Protein AF-A0A8J3A5H3-F1 (afdb_monomer)

Secondary structure (DSSP, 8-state):
-------------------------TT--------GGGGGSHHHHHHHHHHHHHHHHHHHHHTT--GGGHHHHHHHHHHHHHHHHHHHT-HHHHHHHHHHHHHHHHTT-

Structure (mmCIF, N/CA/C/O backbone):
data_AF-A0A8J3A5H3-F1
#
_entry.id   AF-A0A8J3A5H3-F1
#
loop_
_atom_site.group_PDB
_atom_site.id
_atom_site.type_symbol
_atom_site.label_atom_id
_atom_site.label_alt_id
_atom_site.label_comp_id
_atom_site.label_asym_id
_atom_site.label_entity_id
_atom_site.label_seq_id
_atom_site.pdbx_PDB_ins_code
_atom_site.Cartn_x
_atom_site.Cartn_y
_atom_site.Cartn_z
_atom_site.occupancy
_atom_site.B_iso_or_equiv
_atom_site.auth_seq_id
_atom_site.auth_comp_id
_atom_site.auth_asym_id
_atom_site.auth_atom_id
_atom_site.pdbx_PDB_model_num
ATOM 1 N N . MET A 1 1 ? 21.221 -56.205 -37.276 1.00 43.66 1 MET A N 1
ATOM 2 C CA . MET A 1 1 ? 22.581 -55.643 -37.105 1.00 43.66 1 MET A CA 1
ATOM 3 C C . MET A 1 1 ? 22.936 -54.751 -38.293 1.00 43.66 1 MET A C 1
ATOM 5 O O . MET A 1 1 ? 23.150 -55.287 -39.369 1.00 43.66 1 MET A O 1
ATOM 9 N N . LYS A 1 2 ? 22.997 -53.425 -38.101 1.00 37.53 2 LYS A N 1
ATOM 10 C CA . LYS A 1 2 ? 24.049 -52.502 -38.588 1.00 37.53 2 LYS A CA 1
ATOM 11 C C . LYS A 1 2 ? 23.656 -51.067 -38.211 1.00 37.53 2 LYS A C 1
ATOM 13 O O . LYS A 1 2 ? 22.552 -50.626 -38.500 1.00 37.53 2 LYS A O 1
ATOM 18 N N . LYS A 1 3 ? 24.562 -50.412 -37.484 1.00 47.88 3 LYS A N 1
ATOM 19 C CA . LYS A 1 3 ? 24.518 -49.018 -37.029 1.00 47.88 3 LYS A CA 1
ATOM 20 C C . LYS A 1 3 ? 24.847 -48.093 -38.205 1.00 47.88 3 LYS A C 1
ATOM 22 O O . LYS A 1 3 ? 25.778 -48.423 -38.931 1.00 47.88 3 LYS A O 1
ATOM 27 N N . SER A 1 4 ? 24.196 -46.934 -38.287 1.00 52.56 4 SER A N 1
ATOM 28 C CA . SER A 1 4 ? 24.788 -45.720 -38.865 1.00 52.56 4 SER A CA 1
ATOM 29 C C . SER A 1 4 ? 24.212 -44.487 -38.177 1.00 52.56 4 SER A C 1
ATOM 31 O O . SER A 1 4 ? 23.018 -44.216 -38.250 1.00 52.56 4 SER A O 1
ATOM 33 N N . ASN A 1 5 ? 25.099 -43.782 -37.479 1.00 53.44 5 ASN A N 1
ATOM 34 C CA . ASN A 1 5 ? 24.893 -42.463 -36.899 1.00 53.44 5 ASN A CA 1
ATOM 35 C C . ASN A 1 5 ? 24.713 -41.427 -38.012 1.00 53.44 5 ASN A C 1
ATOM 37 O O . ASN A 1 5 ? 25.474 -41.457 -38.977 1.00 53.44 5 ASN A O 1
ATOM 41 N N . LEU A 1 6 ? 23.816 -40.463 -37.823 1.00 49.56 6 LEU A N 1
ATOM 42 C CA . LEU A 1 6 ? 23.910 -39.165 -38.487 1.00 49.56 6 LEU A CA 1
ATOM 43 C C . LEU A 1 6 ? 23.372 -38.090 -37.544 1.00 49.56 6 LEU A C 1
ATOM 45 O O . LEU A 1 6 ? 22.173 -37.893 -37.381 1.00 49.56 6 LEU A O 1
ATOM 49 N N . VAL A 1 7 ? 24.325 -37.440 -36.883 1.00 48.75 7 VAL A N 1
ATOM 50 C CA . VAL A 1 7 ? 24.179 -36.114 -36.292 1.00 48.75 7 VAL A CA 1
ATOM 51 C C . VAL A 1 7 ? 24.219 -35.113 -37.448 1.00 48.75 7 VAL A C 1
ATOM 53 O O . VAL A 1 7 ? 25.162 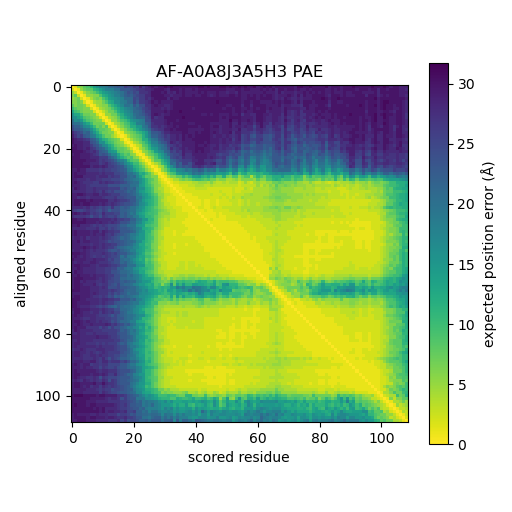-35.136 -38.234 1.00 48.75 7 VAL A O 1
ATOM 56 N N . ALA A 1 8 ? 23.225 -34.234 -37.541 1.00 51.97 8 ALA A N 1
ATOM 57 C CA . ALA A 1 8 ? 23.274 -33.013 -38.347 1.00 51.97 8 ALA A CA 1
ATOM 58 C C . ALA A 1 8 ? 22.490 -31.943 -37.570 1.00 51.97 8 ALA A C 1
ATOM 60 O O . ALA A 1 8 ? 21.292 -32.079 -37.356 1.00 51.97 8 ALA A O 1
ATOM 61 N N . ALA A 1 9 ? 23.198 -31.087 -36.836 1.00 43.66 9 ALA A N 1
ATOM 62 C CA . ALA A 1 9 ? 23.685 -29.779 -37.281 1.00 43.66 9 ALA A CA 1
ATOM 63 C C . ALA A 1 9 ? 22.637 -28.687 -37.012 1.00 43.66 9 ALA A C 1
ATOM 65 O O . ALA A 1 9 ? 21.627 -28.551 -37.693 1.00 43.66 9 ALA A O 1
ATOM 66 N N . ILE A 1 10 ? 22.925 -27.939 -35.950 1.00 53.06 10 ILE A N 1
ATOM 67 C CA . ILE A 1 10 ? 22.207 -26.771 -35.457 1.00 53.06 10 ILE A CA 1
ATOM 68 C C . ILE A 1 10 ? 22.267 -25.690 -36.540 1.00 53.06 10 ILE A C 1
ATOM 70 O O . ILE A 1 10 ? 23.346 -25.189 -36.850 1.00 53.06 10 ILE A O 1
ATOM 74 N N . ALA A 1 11 ? 21.117 -25.315 -37.096 1.00 45.03 11 ALA A N 1
ATOM 75 C CA . ALA A 1 11 ? 20.985 -24.090 -37.872 1.00 45.03 11 ALA A CA 1
ATOM 76 C C . ALA A 1 11 ? 20.462 -22.995 -36.938 1.00 45.03 11 ALA A C 1
ATOM 78 O O . ALA A 1 11 ? 19.270 -22.900 -36.654 1.00 45.03 11 ALA A O 1
ATOM 79 N N . ALA A 1 12 ? 21.397 -22.201 -36.420 1.00 48.09 12 ALA A N 1
ATOM 80 C CA . ALA A 1 12 ? 21.109 -20.950 -35.747 1.00 48.09 12 ALA A CA 1
ATOM 81 C C . ALA A 1 12 ? 20.512 -19.959 -36.757 1.00 48.09 12 ALA A C 1
ATOM 83 O O . ALA A 1 12 ? 21.172 -19.580 -37.722 1.00 48.09 12 ALA A O 1
ATOM 84 N N . ALA A 1 13 ? 19.283 -19.516 -36.503 1.00 48.44 13 ALA A N 1
ATOM 85 C CA . ALA A 1 13 ? 18.697 -18.345 -37.138 1.00 48.44 13 ALA A CA 1
ATOM 86 C C . ALA A 1 13 ? 18.200 -17.393 -36.040 1.00 48.44 13 ALA A C 1
ATOM 88 O O . ALA A 1 13 ? 17.090 -17.507 -35.535 1.00 48.44 13 ALA A O 1
ATOM 89 N N . SER A 1 14 ? 19.121 -16.514 -35.638 1.00 43.97 14 SER A N 1
ATOM 90 C CA . SER A 1 14 ? 18.909 -15.100 -35.298 1.00 43.97 14 SER A CA 1
ATOM 91 C C . SER A 1 14 ? 17.617 -14.701 -34.568 1.00 43.97 14 SER A C 1
ATOM 93 O O . SER A 1 14 ? 16.594 -14.399 -35.177 1.00 43.97 14 SER A O 1
ATOM 95 N N . VAL A 1 15 ? 17.765 -14.573 -33.248 1.00 47.59 15 VAL A N 1
ATOM 96 C CA . VAL A 1 15 ? 17.255 -13.488 -32.391 1.00 47.59 15 VAL A CA 1
ATOM 97 C C . VAL A 1 15 ? 16.716 -12.254 -33.133 1.00 47.59 15 VAL A C 1
ATOM 99 O O . VAL A 1 15 ? 17.476 -11.455 -33.677 1.00 47.59 15 VAL A O 1
ATOM 102 N N . LEU A 1 16 ? 15.409 -12.035 -33.003 1.00 41.41 16 LEU A N 1
ATOM 103 C CA . LEU A 1 16 ? 14.829 -10.705 -32.828 1.00 41.41 16 LEU A CA 1
ATOM 104 C C . LEU A 1 16 ? 14.048 -10.721 -31.505 1.00 41.41 16 LEU A C 1
ATOM 106 O O . LEU A 1 16 ? 13.046 -11.431 -31.411 1.00 41.41 16 LEU A O 1
ATOM 110 N N . PRO A 1 17 ? 14.485 -9.978 -30.474 1.00 40.91 17 PRO A N 1
ATOM 111 C CA . PRO A 1 17 ? 13.735 -9.818 -29.241 1.00 40.91 17 PRO A CA 1
ATOM 112 C C . PRO A 1 17 ? 12.692 -8.722 -29.473 1.00 40.91 17 PRO A C 1
ATOM 114 O O . PRO A 1 17 ? 12.909 -7.560 -29.135 1.00 40.91 17 PRO A O 1
ATOM 117 N N . LEU A 1 18 ? 11.573 -9.057 -30.118 1.00 42.12 18 LEU A N 1
ATOM 118 C CA . LEU A 1 18 ? 10.431 -8.148 -30.150 1.00 42.12 18 LEU A CA 1
ATOM 119 C C . LEU A 1 18 ? 9.582 -8.403 -28.909 1.00 42.12 18 LEU A C 1
ATOM 121 O O . LEU A 1 18 ? 8.981 -9.461 -28.764 1.00 42.12 18 LEU A O 1
ATOM 125 N N . ALA A 1 19 ? 9.574 -7.392 -28.045 1.00 43.72 19 ALA A N 1
ATOM 126 C CA . ALA A 1 19 ? 8.958 -7.356 -26.729 1.00 43.72 19 ALA A CA 1
ATOM 127 C C . ALA A 1 19 ? 9.671 -8.241 -25.701 1.00 43.72 19 ALA A C 1
ATOM 129 O O . ALA A 1 19 ? 9.253 -9.346 -25.367 1.00 43.72 19 ALA A O 1
ATOM 130 N N . ALA A 1 20 ? 10.696 -7.648 -25.089 1.00 38.81 20 ALA A N 1
ATOM 131 C CA . ALA A 1 20 ? 10.819 -7.716 -23.643 1.00 38.81 20 ALA A CA 1
ATOM 132 C C . ALA A 1 20 ? 9.467 -7.310 -23.018 1.00 38.81 20 ALA A C 1
ATOM 134 O O . ALA A 1 20 ? 9.253 -6.164 -22.622 1.00 38.81 20 ALA A O 1
ATOM 135 N N . LEU A 1 21 ? 8.535 -8.262 -22.944 1.00 34.25 21 LEU A N 1
ATOM 136 C CA . LEU A 1 21 ? 7.743 -8.425 -21.744 1.00 34.25 21 LEU A CA 1
ATOM 137 C C . LEU A 1 21 ? 8.771 -8.749 -20.668 1.00 34.25 21 LEU A C 1
ATOM 139 O O . LEU A 1 21 ? 9.073 -9.906 -20.397 1.00 34.25 21 LEU A O 1
ATOM 143 N N . SER A 1 22 ? 9.366 -7.704 -20.100 1.00 34.94 22 SER A N 1
A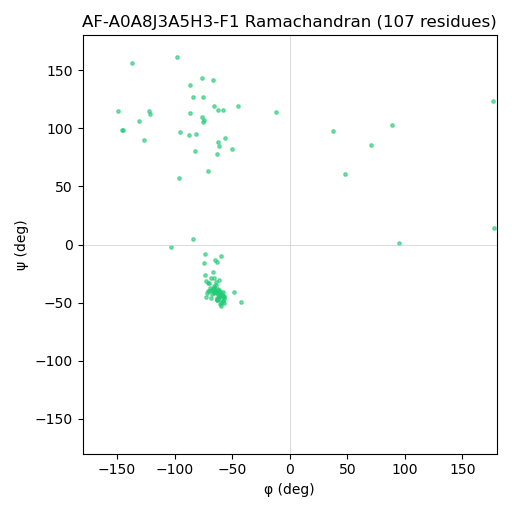TOM 144 C CA . SER A 1 22 ? 9.859 -7.785 -18.740 1.00 34.94 22 SER A CA 1
ATOM 145 C C . SER A 1 22 ? 8.616 -8.007 -17.888 1.00 34.94 22 SER A C 1
ATOM 147 O O . SER A 1 22 ? 8.062 -7.072 -17.321 1.00 34.94 22 SER A O 1
ATOM 149 N N . THR A 1 23 ? 8.123 -9.246 -17.880 1.00 40.00 23 THR A N 1
ATOM 150 C CA . THR A 1 23 ? 7.478 -9.812 -16.714 1.00 40.00 23 THR A CA 1
ATOM 151 C C . THR A 1 23 ? 8.529 -9.670 -15.629 1.00 40.00 23 THR A C 1
ATOM 153 O O . THR A 1 23 ? 9.446 -10.490 -15.537 1.00 40.00 23 THR A O 1
ATOM 156 N N . ALA A 1 24 ? 8.473 -8.550 -14.902 1.00 41.47 24 ALA A N 1
ATOM 157 C CA . ALA A 1 24 ? 9.039 -8.492 -13.572 1.00 41.47 24 ALA A CA 1
ATOM 158 C C . ALA A 1 24 ? 8.570 -9.777 -12.896 1.00 41.47 24 ALA A C 1
ATOM 160 O O . ALA A 1 24 ? 7.389 -10.129 -12.932 1.00 41.47 24 ALA A O 1
ATOM 161 N N . ASN A 1 25 ? 9.553 -10.571 -12.510 1.00 39.25 25 ASN A N 1
ATOM 162 C CA . ASN A 1 25 ? 9.368 -11.925 -12.057 1.00 39.25 25 ASN A CA 1
ATOM 163 C C . ASN A 1 25 ? 8.412 -11.864 -10.857 1.00 39.25 25 ASN A C 1
ATOM 165 O O . ASN A 1 25 ? 8.733 -11.229 -9.857 1.00 39.25 25 ASN A O 1
ATOM 169 N N . ALA A 1 26 ? 7.227 -12.463 -10.983 1.00 42.59 26 ALA A N 1
ATOM 170 C CA . ALA A 1 26 ? 6.220 -12.558 -9.926 1.00 42.59 26 ALA A CA 1
ATOM 171 C C . ALA A 1 26 ? 6.695 -13.530 -8.828 1.00 42.59 26 ALA A C 1
ATOM 173 O O . ALA A 1 26 ? 6.146 -14.616 -8.656 1.00 42.59 26 ALA A O 1
ATOM 174 N N . GLY A 1 27 ? 7.800 -13.182 -8.171 1.00 40.34 27 GLY A N 1
ATOM 175 C CA . GLY A 1 27 ? 8.509 -14.037 -7.223 1.00 40.34 27 GLY A CA 1
ATOM 176 C C . GLY A 1 27 ? 9.786 -13.430 -6.641 1.00 40.34 27 GLY A C 1
ATOM 177 O O . GLY A 1 27 ? 10.584 -14.173 -6.078 1.00 40.34 27 GLY A O 1
ATOM 178 N N . ASP A 1 28 ? 10.015 -12.121 -6.779 1.00 50.53 28 ASP A N 1
ATOM 179 C CA . ASP A 1 28 ? 10.924 -11.444 -5.857 1.00 50.53 28 ASP A CA 1
ATOM 180 C C . ASP A 1 28 ? 10.150 -11.265 -4.545 1.00 50.53 28 ASP A C 1
ATOM 182 O O . ASP A 1 28 ? 9.173 -10.520 -4.498 1.00 50.53 28 ASP A O 1
ATOM 186 N N . ASP A 1 29 ? 10.534 -12.005 -3.502 1.00 55.62 29 ASP A N 1
ATOM 187 C CA . ASP A 1 29 ? 9.936 -11.911 -2.168 1.00 55.62 29 ASP A CA 1
ATOM 188 C C . ASP A 1 29 ? 10.162 -10.492 -1.604 1.00 55.62 29 ASP A C 1
ATOM 190 O O . ASP A 1 29 ? 11.172 -10.196 -0.955 1.00 55.62 29 ASP A O 1
ATOM 194 N N . TYR A 1 30 ? 9.249 -9.564 -1.894 1.00 63.94 30 TYR A N 1
ATOM 195 C CA . TYR A 1 30 ? 9.329 -8.194 -1.405 1.00 63.94 30 TYR A CA 1
ATOM 196 C C . TYR A 1 30 ? 8.966 -8.158 0.080 1.00 6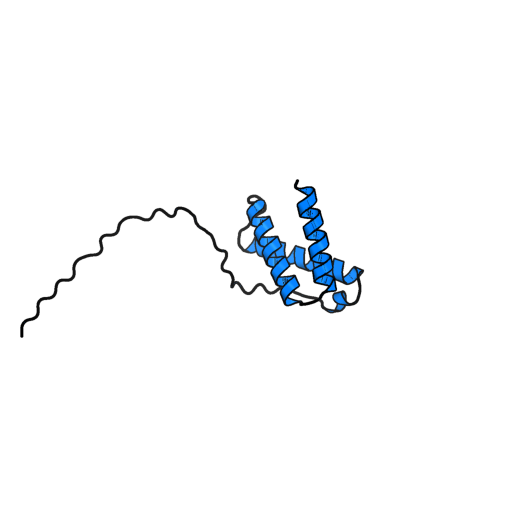3.94 30 TYR A C 1
ATOM 198 O O . TYR A 1 30 ? 7.810 -8.276 0.476 1.00 63.94 30 TYR A O 1
ATOM 206 N N . HIS A 1 31 ? 9.964 -7.962 0.939 1.00 74.31 31 HIS A N 1
ATOM 207 C CA . HIS A 1 31 ? 9.730 -7.839 2.374 1.00 74.31 31 HIS A CA 1
ATOM 208 C C . HIS A 1 31 ? 9.281 -6.422 2.748 1.00 74.31 31 HIS A C 1
ATOM 210 O O . HIS A 1 31 ? 10.109 -5.545 3.006 1.00 74.31 31 HIS A O 1
ATOM 216 N N . MET A 1 32 ? 7.968 -6.209 2.837 1.00 83.38 32 MET A N 1
ATOM 217 C CA . MET A 1 32 ? 7.398 -4.973 3.379 1.00 83.38 32 MET A CA 1
ATOM 218 C C . MET A 1 32 ? 7.256 -5.049 4.900 1.00 83.38 32 MET A C 1
ATOM 220 O O . MET A 1 32 ? 6.839 -6.053 5.481 1.00 83.38 32 MET A O 1
ATOM 224 N N . LYS A 1 33 ? 7.605 -3.958 5.580 1.00 86.25 33 LYS A N 1
ATOM 225 C CA . LYS A 1 33 ? 7.398 -3.808 7.020 1.00 86.25 33 LYS A CA 1
ATOM 226 C C . LYS A 1 33 ? 5.975 -3.334 7.278 1.00 86.25 33 LYS A C 1
ATOM 228 O O . LYS A 1 33 ? 5.563 -2.299 6.760 1.00 86.25 33 LYS A O 1
ATOM 233 N N . VAL A 1 34 ? 5.268 -4.068 8.136 1.00 89.19 34 VAL A N 1
ATOM 234 C CA . VAL A 1 34 ? 3.876 -3.797 8.512 1.00 89.19 34 VAL A CA 1
ATOM 235 C C . VAL A 1 34 ? 3.780 -3.605 10.022 1.00 89.19 34 VAL A C 1
ATOM 237 O O . VAL A 1 34 ? 3.983 -4.553 10.785 1.00 89.19 34 VAL A O 1
ATOM 240 N N . ASP A 1 35 ? 3.415 -2.404 10.473 1.00 90.06 35 ASP A N 1
ATOM 241 C CA . ASP A 1 35 ? 3.021 -2.191 11.869 1.00 90.06 35 ASP A CA 1
ATOM 242 C C . ASP A 1 35 ? 1.521 -2.454 12.043 1.00 90.06 35 ASP A C 1
ATOM 244 O O . ASP A 1 35 ? 0.667 -1.586 11.856 1.00 90.06 35 ASP A O 1
ATOM 248 N N . ARG A 1 36 ? 1.186 -3.684 12.444 1.00 89.81 36 ARG A N 1
ATOM 249 C CA . ARG A 1 36 ? -0.208 -4.104 12.647 1.00 89.81 36 ARG A CA 1
ATOM 250 C C . ARG A 1 36 ? -0.927 -3.329 13.759 1.00 89.81 36 ARG A C 1
ATOM 252 O O . ARG A 1 36 ? -2.154 -3.374 13.806 1.00 89.81 36 ARG A O 1
ATOM 259 N N . LYS A 1 37 ? -0.227 -2.602 14.642 1.00 93.50 37 LYS A N 1
ATOM 260 C CA . LYS A 1 37 ? -0.883 -1.769 15.671 1.00 93.50 37 LYS A CA 1
ATOM 261 C C . LYS A 1 37 ? -1.659 -0.611 15.051 1.00 93.50 37 LYS A C 1
ATOM 263 O O . LYS A 1 37 ? -2.682 -0.201 15.597 1.00 93.50 37 LYS A O 1
ATOM 268 N N . LEU A 1 38 ? -1.220 -0.130 13.890 1.00 91.38 38 LEU A N 1
ATOM 269 C CA . LEU A 1 38 ? -1.869 0.962 13.171 1.00 91.38 38 LEU A CA 1
ATOM 270 C C . LEU A 1 38 ? -3.268 0.582 12.652 1.00 91.38 38 LEU A C 1
ATOM 272 O O . LEU A 1 38 ? -4.140 1.440 12.537 1.00 91.38 38 LEU A O 1
ATOM 276 N N . LEU A 1 39 ? -3.550 -0.712 12.463 1.00 93.69 39 LEU A N 1
ATOM 277 C CA . LEU A 1 39 ? -4.862 -1.208 12.022 1.00 93.69 39 LEU A CA 1
ATOM 278 C C . LEU A 1 39 ? -5.999 -0.953 13.031 1.00 93.69 39 LEU A C 1
ATOM 280 O O . LEU A 1 39 ? -7.176 -1.069 12.685 1.00 93.69 39 LEU A O 1
ATOM 284 N N . GLN A 1 40 ? -5.676 -0.587 14.277 1.00 94.31 40 GLN A N 1
ATOM 285 C CA . GLN A 1 40 ? -6.665 -0.384 15.341 1.00 94.31 40 GLN A CA 1
ATOM 286 C C . GLN A 1 40 ? -7.477 0.913 15.205 1.00 94.31 40 GLN A C 1
ATOM 288 O O . GLN A 1 40 ? -8.528 1.044 15.834 1.00 94.31 40 GLN A O 1
ATOM 293 N N . SER A 1 41 ? -7.038 1.874 14.389 1.00 95.38 41 SER A N 1
ATOM 294 C CA . SER A 1 41 ? -7.713 3.169 14.236 1.00 95.38 41 SER A CA 1
ATOM 295 C C . SER A 1 41 ? -7.792 3.599 12.774 1.00 95.38 41 SER A C 1
ATOM 297 O O . SER A 1 41 ? -6.992 3.170 11.951 1.00 95.38 41 SER A O 1
ATOM 299 N N . SER A 1 42 ? -8.753 4.463 12.434 1.00 91.56 42 SER A N 1
ATOM 300 C CA . SER A 1 42 ? -8.859 5.000 11.067 1.00 91.56 42 SER A CA 1
ATOM 301 C C . SER A 1 42 ? -7.613 5.798 10.669 1.00 91.56 42 SER A C 1
ATOM 303 O O . SER A 1 42 ? -7.137 5.659 9.550 1.00 91.56 42 SER A O 1
ATOM 305 N N . THR A 1 43 ? -7.068 6.596 11.595 1.00 95.19 43 THR A N 1
ATOM 306 C CA . THR A 1 43 ? -5.836 7.365 11.371 1.00 95.19 43 THR A CA 1
ATOM 307 C C . THR A 1 43 ? -4.650 6.441 11.124 1.00 95.19 43 THR A C 1
ATOM 309 O O . THR A 1 43 ? -3.931 6.630 10.151 1.00 95.19 43 THR A O 1
ATOM 312 N N . GLY A 1 44 ? -4.497 5.399 11.944 1.00 95.31 44 GLY A N 1
ATOM 313 C CA . GLY A 1 44 ? -3.428 4.423 11.758 1.00 95.31 44 GLY A CA 1
ATOM 314 C C . GLY A 1 44 ? -3.563 3.642 10.446 1.00 95.31 44 GLY A C 1
ATOM 315 O O . GLY A 1 44 ? -2.561 3.383 9.798 1.00 95.31 44 GLY A O 1
ATOM 316 N N . ILE A 1 45 ? -4.778 3.336 9.979 1.00 95.00 45 ILE A N 1
ATOM 317 C CA . ILE A 1 45 ? -4.975 2.711 8.657 1.00 95.00 45 ILE A CA 1
ATOM 318 C C . ILE A 1 45 ? -4.435 3.604 7.532 1.00 95.00 45 ILE A C 1
ATOM 320 O O . ILE A 1 45 ? -3.740 3.105 6.651 1.00 95.00 45 ILE A O 1
ATOM 324 N N . ALA A 1 46 ? -4.713 4.910 7.576 1.00 95.06 46 ALA A N 1
ATOM 325 C CA . ALA A 1 46 ? -4.192 5.853 6.588 1.00 95.06 46 ALA A CA 1
ATOM 326 C C . ALA A 1 46 ? -2.662 6.006 6.681 1.00 95.06 46 ALA A C 1
ATOM 328 O O . ALA A 1 46 ? -1.985 6.110 5.662 1.00 95.06 46 ALA A O 1
ATOM 329 N N . GLU A 1 47 ? -2.102 6.003 7.895 1.00 96.00 47 GLU A N 1
ATOM 330 C CA . GLU A 1 47 ? -0.647 6.014 8.109 1.00 96.00 47 GLU A CA 1
ATOM 331 C C . GLU A 1 47 ? 0.012 4.748 7.557 1.00 96.00 47 GLU A C 1
ATOM 333 O O . GLU A 1 47 ? 0.970 4.842 6.794 1.00 96.00 47 GLU A O 1
ATOM 338 N N . LEU A 1 48 ? -0.550 3.575 7.856 1.00 95.69 48 LEU A N 1
ATOM 339 C CA . LEU A 1 48 ? -0.056 2.303 7.344 1.00 95.69 48 LEU A CA 1
ATOM 340 C C . LE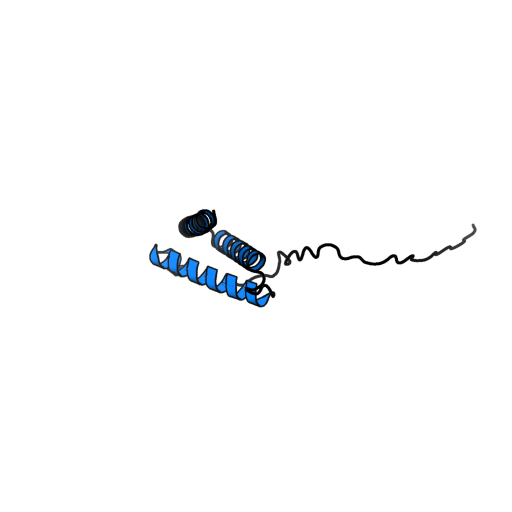U A 1 48 ? -0.128 2.251 5.816 1.00 95.69 48 LEU A C 1
ATOM 342 O O . LEU A 1 48 ? 0.835 1.833 5.186 1.00 95.69 48 LEU A O 1
ATOM 346 N N . HIS A 1 49 ? -1.232 2.695 5.210 1.00 95.75 49 HIS A N 1
ATOM 347 C CA . HIS A 1 49 ? -1.358 2.751 3.750 1.00 95.75 49 HIS A CA 1
ATOM 348 C C . HIS A 1 49 ? -0.276 3.638 3.116 1.00 95.75 49 HIS A C 1
ATOM 350 O O . HIS A 1 49 ? 0.375 3.211 2.166 1.00 95.75 49 HIS A O 1
ATOM 356 N N . ARG A 1 50 ? 0.012 4.815 3.692 1.00 95.56 50 ARG A N 1
ATOM 357 C CA . ARG A 1 50 ? 1.109 5.688 3.229 1.00 95.56 50 ARG A CA 1
ATOM 358 C C . ARG A 1 50 ? 2.487 5.049 3.387 1.00 95.56 50 ARG A C 1
ATOM 360 O O . ARG A 1 50 ? 3.332 5.203 2.506 1.00 95.56 50 ARG A O 1
ATOM 367 N N . ASP A 1 51 ? 2.724 4.346 4.491 1.00 95.56 51 ASP A N 1
ATOM 368 C CA . ASP A 1 51 ? 3.984 3.636 4.721 1.00 95.56 51 ASP A CA 1
ATOM 369 C C . ASP A 1 51 ? 4.173 2.480 3.728 1.00 95.56 51 ASP A C 1
ATOM 371 O O . ASP A 1 51 ? 5.296 2.228 3.281 1.00 95.56 51 ASP A O 1
ATOM 375 N N . LEU A 1 52 ? 3.089 1.796 3.349 1.00 94.75 52 LEU A N 1
ATOM 376 C CA . LEU A 1 52 ? 3.102 0.783 2.294 1.00 94.75 52 LEU A CA 1
ATOM 377 C C . LEU A 1 52 ? 3.347 1.414 0.916 1.00 94.75 52 LEU A C 1
ATOM 379 O O . LEU A 1 52 ? 4.226 0.944 0.201 1.00 94.75 52 LEU A O 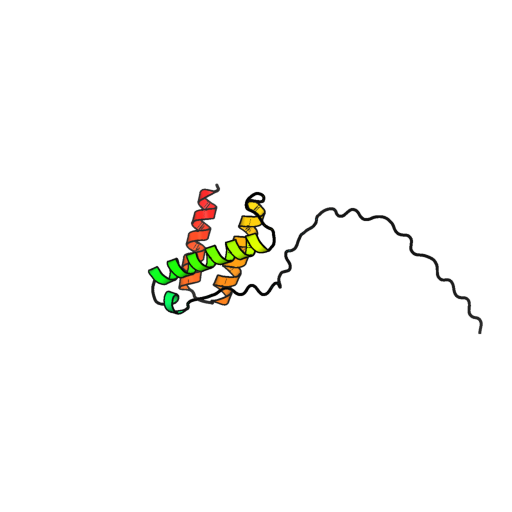1
ATOM 383 N N . ASP A 1 53 ? 2.668 2.512 0.566 1.00 94.50 53 ASP A N 1
ATOM 384 C CA . ASP A 1 53 ? 2.877 3.228 -0.706 1.00 94.50 53 ASP A CA 1
ATOM 385 C C . ASP A 1 53 ? 4.332 3.694 -0.871 1.00 94.50 53 ASP A C 1
ATOM 387 O O . ASP A 1 53 ? 4.940 3.552 -1.937 1.00 94.50 53 ASP A O 1
ATOM 391 N N . LYS A 1 54 ? 4.933 4.198 0.213 1.00 94.75 54 LYS A N 1
ATOM 392 C CA . LYS A 1 54 ? 6.342 4.595 0.227 1.00 94.75 54 LYS A CA 1
ATOM 393 C C . LYS A 1 54 ? 7.268 3.405 -0.035 1.00 94.75 54 LYS A C 1
ATOM 395 O O . LYS A 1 54 ? 8.178 3.520 -0.853 1.00 94.75 54 LYS A O 1
ATOM 400 N N . GLN A 1 55 ? 7.037 2.278 0.636 1.00 93.75 55 GLN A N 1
ATOM 401 C CA . GLN A 1 55 ? 7.833 1.064 0.441 1.00 93.75 55 GLN A CA 1
ATOM 402 C C . GLN A 1 55 ? 7.650 0.483 -0.968 1.00 93.75 55 GLN A C 1
ATOM 404 O O . GLN A 1 55 ? 8.635 0.098 -1.590 1.00 93.75 55 GLN A O 1
ATOM 409 N N . ALA A 1 56 ? 6.429 0.496 -1.512 1.00 91.06 56 ALA A N 1
ATOM 410 C CA . ALA A 1 56 ? 6.146 0.071 -2.883 1.00 91.06 56 ALA A CA 1
ATOM 411 C C . ALA A 1 56 ? 6.937 0.905 -3.901 1.00 91.06 56 ALA A C 1
ATOM 413 O O . ALA A 1 56 ? 7.566 0.374 -4.813 1.00 91.06 56 ALA A O 1
ATOM 414 N N . ARG A 1 57 ? 6.999 2.224 -3.693 1.00 91.00 57 ARG A N 1
ATOM 415 C CA . ARG A 1 57 ? 7.861 3.120 -4.471 1.00 91.00 57 ARG A CA 1
ATOM 416 C C . ARG A 1 57 ? 9.342 2.745 -4.365 1.00 91.00 57 ARG A C 1
ATOM 418 O O . ARG A 1 57 ? 10.000 2.676 -5.397 1.00 91.00 57 ARG A O 1
ATOM 425 N N . GLU A 1 58 ? 9.866 2.524 -3.159 1.00 90.56 58 GLU A N 1
ATOM 426 C CA . GLU A 1 58 ? 11.278 2.158 -2.954 1.00 90.56 58 GLU A CA 1
ATOM 427 C C . GLU A 1 58 ? 11.617 0.830 -3.655 1.00 90.56 58 GLU A C 1
ATOM 429 O O . GLU A 1 58 ? 12.656 0.721 -4.309 1.00 90.56 58 GLU A O 1
ATOM 434 N N . ILE A 1 59 ? 10.706 -0.145 -3.598 1.00 88.38 59 ILE A N 1
ATOM 435 C CA . ILE A 1 59 ? 10.806 -1.417 -4.321 1.00 88.38 59 ILE A CA 1
ATOM 436 C C . ILE A 1 59 ? 10.868 -1.170 -5.831 1.00 88.38 59 ILE A C 1
ATOM 438 O O . ILE A 1 59 ? 11.819 -1.609 -6.480 1.00 88.38 59 ILE A O 1
ATOM 442 N N . CYS A 1 60 ? 9.919 -0.416 -6.387 1.00 87.75 60 CYS A N 1
ATOM 443 C CA . CYS A 1 60 ? 9.862 -0.142 -7.823 1.00 87.75 60 CYS A CA 1
ATOM 444 C C . CYS A 1 60 ? 11.090 0.629 -8.328 1.00 87.75 60 CYS A C 1
ATOM 446 O O . CYS A 1 60 ? 11.630 0.306 -9.388 1.00 87.75 60 CYS A O 1
ATOM 448 N N . GLU A 1 61 ? 11.581 1.597 -7.548 1.00 86.94 61 GLU A N 1
ATOM 449 C CA . GLU A 1 61 ? 12.831 2.307 -7.838 1.00 86.94 61 GLU A CA 1
ATOM 450 C C . GLU A 1 61 ? 14.037 1.346 -7.826 1.00 86.94 61 GLU A C 1
ATOM 452 O O . GLU A 1 61 ? 14.917 1.456 -8.684 1.00 86.94 61 GLU A O 1
ATOM 457 N N . SER A 1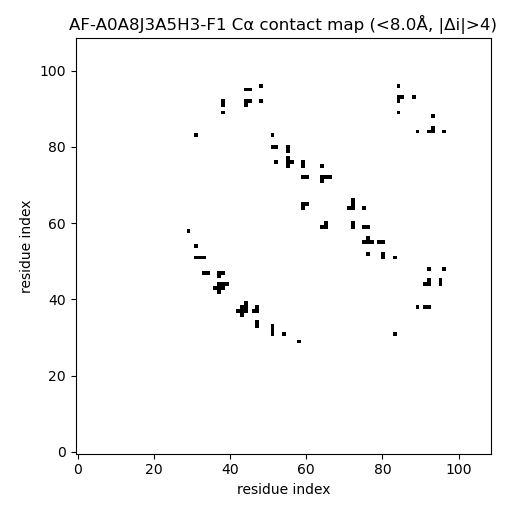 62 ? 14.065 0.370 -6.909 1.00 83.38 62 SER A N 1
ATOM 458 C CA . SER A 1 62 ? 15.171 -0.590 -6.771 1.00 83.38 62 SER A CA 1
ATOM 459 C C . SER A 1 62 ? 15.268 -1.606 -7.917 1.00 83.38 62 SER A 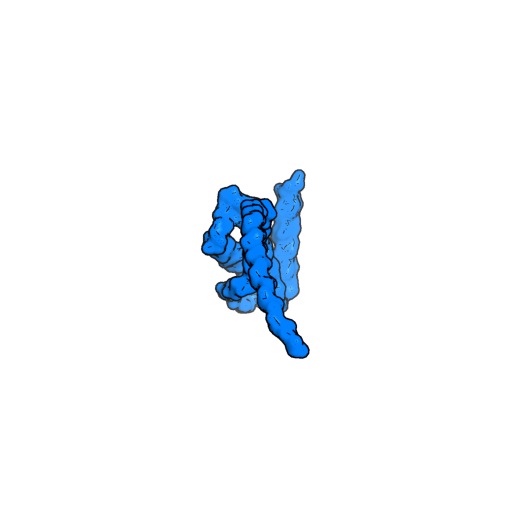C 1
ATOM 461 O O . SER A 1 62 ? 16.375 -1.968 -8.316 1.00 83.38 62 SER A O 1
ATOM 463 N N . VAL A 1 63 ? 14.135 -2.014 -8.499 1.00 78.88 63 VAL A N 1
ATOM 464 C CA . VAL A 1 63 ? 14.085 -2.960 -9.634 1.00 78.88 63 VAL A CA 1
ATOM 465 C C . VAL A 1 63 ? 14.287 -2.280 -10.994 1.00 78.88 63 VAL A C 1
ATOM 467 O O . VAL A 1 63 ? 14.213 -2.920 -12.042 1.00 78.88 63 VAL A O 1
ATOM 470 N N . GLY A 1 64 ? 14.582 -0.977 -10.999 1.00 73.69 64 GLY A N 1
ATOM 471 C CA . GLY A 1 64 ? 14.946 -0.228 -12.200 1.00 73.69 64 GLY A CA 1
ATOM 472 C C . GLY A 1 64 ? 13.788 0.497 -12.883 1.00 73.69 64 GLY A C 1
ATOM 473 O O . GLY A 1 64 ? 14.029 1.192 -13.876 1.00 73.69 64 GLY A O 1
ATOM 474 N N . TYR A 1 65 ? 12.565 0.425 -12.345 1.00 74.50 65 TYR A N 1
ATOM 475 C CA . TYR A 1 65 ? 11.497 1.326 -12.767 1.00 74.50 65 TYR A CA 1
ATOM 476 C C . TYR A 1 65 ? 11.758 2.701 -12.163 1.00 74.50 65 TYR A C 1
ATOM 478 O O . TYR A 1 65 ? 11.577 2.949 -10.976 1.00 74.50 65 TYR A O 1
ATOM 486 N N . ASN A 1 66 ? 12.209 3.625 -12.999 1.00 68.44 66 ASN A N 1
ATOM 487 C CA . ASN A 1 66 ? 12.379 5.014 -12.603 1.00 68.44 66 ASN A CA 1
ATOM 488 C C . ASN A 1 66 ? 11.172 5.845 -13.052 1.00 68.44 66 ASN A C 1
ATOM 490 O O . ASN A 1 66 ? 10.443 5.483 -13.976 1.00 68.44 66 ASN A O 1
ATOM 494 N N . MET A 1 67 ? 10.998 7.020 -12.447 1.00 66.19 67 MET A N 1
ATOM 495 C CA . MET A 1 67 ? 9.901 7.933 -12.790 1.00 66.19 67 MET A CA 1
ATOM 496 C C . MET A 1 67 ? 9.882 8.406 -14.249 1.00 66.19 67 MET A C 1
ATOM 498 O O . MET A 1 67 ? 8.924 9.058 -14.649 1.00 66.19 67 MET A O 1
ATOM 502 N N . ARG A 1 68 ? 10.921 8.142 -15.054 1.00 69.56 68 ARG A N 1
ATOM 503 C CA . ARG A 1 68 ? 10.894 8.493 -16.482 1.00 69.56 68 ARG A CA 1
ATOM 504 C C . ARG A 1 68 ? 9.984 7.544 -17.262 1.00 69.56 68 ARG A C 1
ATOM 506 O O . ARG A 1 68 ? 9.401 7.962 -18.256 1.00 69.56 68 ARG A O 1
ATOM 513 N N . GLU A 1 69 ? 9.800 6.316 -16.780 1.00 77.00 69 GLU A N 1
ATOM 514 C CA . GLU A 1 69 ? 8.822 5.351 -17.289 1.00 77.00 69 GLU A CA 1
ATOM 515 C C . GLU A 1 69 ? 7.528 5.396 -16.456 1.00 77.00 69 GLU A C 1
ATOM 517 O O . GLU A 1 69 ? 7.100 4.390 -15.893 1.00 77.00 69 GLU A O 1
ATOM 522 N N . VAL A 1 70 ? 6.904 6.580 -16.375 1.00 78.62 70 VAL A N 1
ATOM 523 C CA . VAL A 1 70 ? 5.760 6.903 -15.493 1.00 78.62 70 VAL A CA 1
ATOM 524 C C . VAL A 1 70 ? 4.703 5.794 -15.444 1.00 78.62 70 VAL A C 1
ATOM 526 O O . VAL A 1 70 ? 4.330 5.359 -14.360 1.00 78.62 70 VAL A O 1
ATOM 529 N N . SER A 1 71 ? 4.246 5.287 -16.594 1.00 80.50 71 SER A N 1
ATOM 530 C CA . SER A 1 71 ? 3.216 4.238 -16.641 1.00 80.50 71 SER A CA 1
ATOM 531 C C . SER A 1 71 ? 3.674 2.908 -16.037 1.00 80.50 71 SER A C 1
ATOM 533 O O . SER A 1 71 ? 2.908 2.282 -15.313 1.00 80.50 71 SER A O 1
ATOM 535 N N . ARG A 1 72 ? 4.917 2.480 -16.297 1.00 79.31 72 ARG A N 1
ATOM 536 C CA . ARG A 1 72 ? 5.468 1.232 -15.735 1.00 79.31 72 ARG A CA 1
ATOM 537 C C . ARG A 1 72 ? 5.737 1.365 -14.247 1.00 79.31 72 ARG A C 1
ATOM 539 O O . ARG A 1 72 ? 5.446 0.449 -13.491 1.00 79.31 72 ARG A O 1
ATOM 546 N N . PHE A 1 73 ? 6.241 2.525 -13.836 1.00 83.38 73 PHE A N 1
ATOM 547 C CA . PHE A 1 73 ? 6.441 2.844 -12.433 1.00 83.38 73 PHE A CA 1
ATOM 548 C C . PHE A 1 73 ? 5.119 2.832 -11.658 1.00 83.38 73 PHE A C 1
ATOM 550 O O . PHE A 1 73 ? 5.044 2.239 -10.588 1.00 83.38 73 PHE A O 1
ATOM 557 N N . HIS A 1 74 ? 4.066 3.441 -12.214 1.00 85.50 74 HIS A N 1
ATOM 558 C CA . HIS A 1 74 ? 2.736 3.396 -11.609 1.00 85.50 74 HIS A CA 1
ATOM 559 C C . HIS A 1 74 ? 2.183 1.977 -11.528 1.00 85.50 74 HIS A C 1
ATOM 561 O O . HIS A 1 74 ? 1.744 1.603 -10.451 1.00 85.50 74 HIS A O 1
ATOM 567 N N . SER A 1 75 ? 2.270 1.194 -12.610 1.00 86.56 75 SER A N 1
ATOM 568 C CA . SER A 1 75 ? 1.824 -0.206 -12.608 1.00 86.56 75 SER A CA 1
ATOM 569 C C . SER A 1 75 ? 2.545 -1.019 -11.536 1.00 86.56 75 SER A C 1
ATOM 571 O O . SER A 1 75 ? 1.890 -1.645 -10.721 1.00 86.56 75 SER A O 1
ATOM 573 N N . CYS A 1 76 ? 3.879 -0.930 -11.464 1.00 87.56 76 CYS A N 1
ATOM 574 C CA . CYS A 1 76 ? 4.654 -1.615 -10.428 1.00 87.56 76 CYS A CA 1
ATOM 575 C C . CYS A 1 76 ? 4.194 -1.221 -9.018 1.00 87.56 76 CYS A C 1
ATOM 577 O O . CYS A 1 76 ? 4.047 -2.075 -8.150 1.00 87.56 76 CYS A O 1
ATOM 579 N N . LYS A 1 77 ? 3.965 0.076 -8.779 1.00 89.31 77 LYS A N 1
ATOM 580 C CA . LYS A 1 77 ? 3.575 0.563 -7.456 1.00 89.31 77 LYS A CA 1
ATOM 581 C C . LYS A 1 77 ? 2.175 0.085 -7.064 1.00 89.31 77 LYS A C 1
ATOM 583 O O . LYS A 1 77 ? 1.994 -0.293 -5.913 1.00 89.31 77 LYS A O 1
ATOM 588 N N . GLU A 1 78 ? 1.225 0.125 -7.998 1.00 90.06 78 GLU A N 1
ATOM 589 C CA . GLU A 1 78 ? -0.134 -0.405 -7.809 1.00 90.06 78 GLU A CA 1
ATOM 590 C C . GLU A 1 78 ? -0.067 -1.912 -7.514 1.00 90.06 78 GLU A C 1
ATOM 592 O O . GLU A 1 78 ? -0.509 -2.327 -6.450 1.00 90.06 78 GLU A O 1
ATOM 597 N N . ASP A 1 79 ? 0.633 -2.701 -8.338 1.00 90.00 79 ASP A N 1
ATOM 598 C CA . ASP A 1 79 ? 0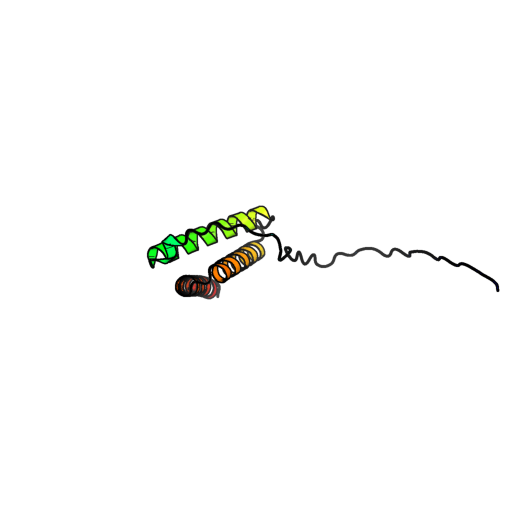.761 -4.156 -8.150 1.00 90.00 79 ASP A CA 1
ATOM 599 C C . ASP A 1 79 ? 1.370 -4.526 -6.780 1.00 90.00 79 ASP A C 1
ATOM 601 O O . ASP A 1 79 ? 0.867 -5.404 -6.079 1.00 90.00 79 ASP A O 1
ATOM 605 N N . VAL A 1 80 ? 2.448 -3.848 -6.363 1.00 90.88 80 VAL A N 1
ATOM 606 C CA . VAL A 1 80 ? 3.095 -4.106 -5.061 1.00 90.88 80 VAL A CA 1
ATOM 607 C C . VAL A 1 80 ? 2.182 -3.711 -3.897 1.00 90.88 80 VAL A C 1
ATOM 609 O O . VAL A 1 80 ? 2.143 -4.408 -2.881 1.00 90.88 80 VAL A O 1
ATOM 612 N N . LEU A 1 81 ? 1.455 -2.599 -4.022 1.00 91.75 81 LEU A N 1
ATOM 613 C CA . LEU A 1 81 ? 0.550 -2.132 -2.976 1.00 91.75 81 LEU A CA 1
ATOM 614 C C . LEU A 1 81 ? -0.673 -3.051 -2.837 1.00 91.75 81 LEU A C 1
ATOM 616 O O . LEU A 1 81 ? -1.061 -3.351 -1.707 1.00 91.75 81 LEU A O 1
ATOM 620 N N . ASP A 1 82 ? -1.223 -3.534 -3.952 1.00 91.25 82 ASP A N 1
ATOM 621 C CA . ASP A 1 82 ? -2.339 -4.483 -3.996 1.00 91.25 82 ASP A CA 1
ATOM 622 C C . ASP A 1 82 ? -1.969 -5.788 -3.285 1.00 91.25 82 ASP A C 1
ATOM 624 O O . ASP A 1 82 ? -2.676 -6.213 -2.367 1.00 91.25 82 ASP A O 1
ATOM 628 N N . ILE A 1 83 ? -0.811 -6.367 -3.634 1.00 90.31 83 ILE A N 1
ATOM 629 C CA . ILE A 1 83 ? -0.283 -7.582 -2.994 1.00 90.31 83 ILE A CA 1
ATOM 630 C C . ILE A 1 83 ? -0.128 -7.363 -1.487 1.00 90.31 83 ILE A C 1
ATOM 632 O O . ILE A 1 83 ? -0.587 -8.177 -0.688 1.00 90.31 83 ILE A O 1
ATOM 636 N N . ALA A 1 84 ? 0.466 -6.243 -1.071 1.00 90.75 84 ALA A N 1
ATOM 637 C CA . ALA A 1 84 ? 0.684 -5.961 0.345 1.00 90.75 84 ALA A CA 1
ATOM 638 C C . ALA A 1 84 ? -0.628 -5.837 1.134 1.00 90.75 84 ALA A C 1
ATOM 640 O O . ALA A 1 84 ? -0.737 -6.321 2.262 1.00 90.75 84 ALA A O 1
ATOM 641 N N . VAL A 1 85 ? -1.634 -5.174 0.558 1.00 92.44 85 VAL A N 1
ATOM 642 C CA . VAL A 1 85 ? -2.954 -5.017 1.180 1.00 92.44 85 VAL A CA 1
ATOM 643 C C . VAL A 1 85 ? -3.691 -6.357 1.249 1.00 92.44 85 VAL A C 1
ATOM 645 O O . VAL A 1 85 ? -4.325 -6.632 2.273 1.00 92.44 85 VAL A O 1
ATOM 648 N N . GLU A 1 86 ? -3.588 -7.188 0.209 1.00 91.75 86 GLU A N 1
ATOM 649 C CA . GLU A 1 86 ? -4.145 -8.544 0.177 1.00 91.75 86 GLU A CA 1
ATOM 650 C C . GLU A 1 86 ? -3.495 -9.443 1.240 1.00 91.75 86 GLU A C 1
ATOM 652 O O . GLU A 1 86 ? -4.202 -10.053 2.040 1.00 91.75 86 GLU A O 1
ATOM 657 N N . GLU A 1 87 ? -2.163 -9.457 1.340 1.00 89.81 87 GLU A N 1
ATOM 658 C CA . GLU A 1 87 ? -1.426 -10.270 2.318 1.00 89.81 87 GLU A CA 1
ATOM 659 C C . GLU A 1 87 ? -1.700 -9.880 3.779 1.00 89.81 87 GLU A C 1
ATOM 661 O O . GLU A 1 87 ? -1.662 -10.720 4.687 1.00 89.81 87 GLU A O 1
ATOM 666 N N . ILE A 1 88 ? -1.961 -8.597 4.046 1.00 91.69 88 ILE A N 1
ATOM 667 C CA . ILE A 1 88 ? -2.325 -8.137 5.392 1.00 91.69 88 ILE A CA 1
ATOM 668 C C . ILE A 1 88 ? -3.712 -8.660 5.800 1.00 91.69 88 ILE A C 1
ATOM 670 O O . ILE A 1 88 ? -3.929 -8.855 7.004 1.00 91.69 88 ILE A O 1
ATOM 674 N N . ASP A 1 89 ? -4.600 -8.887 4.823 1.00 92.31 89 ASP A N 1
ATOM 675 C CA . ASP A 1 89 ? -5.980 -9.370 4.959 1.00 92.31 89 ASP A CA 1
ATOM 676 C C . ASP A 1 89 ? -6.776 -8.603 6.031 1.00 92.31 89 ASP A C 1
ATOM 678 O O . ASP A 1 89 ? -7.204 -9.131 7.062 1.00 92.31 89 ASP A O 1
ATOM 682 N N . HIS A 1 90 ? -6.928 -7.288 5.832 1.00 94.56 90 HIS A N 1
ATOM 683 C CA . HIS A 1 90 ? -7.653 -6.427 6.766 1.00 94.56 90 HIS A CA 1
ATOM 684 C C . HIS A 1 90 ? -8.683 -5.547 6.056 1.00 94.56 90 HIS A C 1
ATOM 686 O O . HIS A 1 90 ? -8.353 -4.515 5.472 1.00 94.56 90 HIS A O 1
ATOM 692 N N . SER A 1 91 ? -9.962 -5.895 6.209 1.00 95.19 91 SER A N 1
ATOM 693 C CA . SER A 1 91 ? -11.094 -5.294 5.482 1.00 95.19 91 SER A CA 1
ATOM 694 C C . SER A 1 91 ? -11.123 -3.763 5.469 1.00 95.19 91 SER A C 1
ATOM 696 O O . SER A 1 91 ? -11.416 -3.156 4.442 1.00 95.19 91 SER A O 1
ATOM 698 N N . ARG A 1 92 ? -10.797 -3.110 6.591 1.00 95.06 92 ARG A N 1
ATOM 699 C CA . ARG A 1 92 ? -10.785 -1.639 6.662 1.00 95.06 92 ARG A CA 1
ATOM 700 C C . ARG A 1 92 ? -9.610 -1.013 5.909 1.00 95.06 92 ARG A C 1
ATOM 702 O O . ARG A 1 92 ? -9.757 0.095 5.411 1.00 95.06 92 ARG A O 1
ATOM 709 N N . LEU A 1 93 ? -8.469 -1.702 5.845 1.00 94.94 93 LEU A N 1
ATOM 710 C CA . LEU A 1 93 ? -7.314 -1.258 5.063 1.00 94.94 93 LEU A CA 1
ATOM 711 C C . LEU A 1 93 ? -7.602 -1.444 3.571 1.00 94.94 93 LEU A C 1
ATOM 713 O O . LEU A 1 93 ? -7.411 -0.507 2.809 1.00 94.94 93 LEU A O 1
ATOM 717 N N . THR A 1 94 ? -8.160 -2.594 3.182 1.00 95.25 94 THR A N 1
ATOM 718 C CA . THR A 1 94 ? -8.615 -2.857 1.809 1.00 95.25 94 THR A CA 1
ATOM 719 C C . THR A 1 94 ? -9.637 -1.823 1.342 1.00 95.25 94 THR A C 1
ATOM 721 O O . THR A 1 94 ? -9.517 -1.279 0.249 1.00 95.25 94 THR A O 1
ATOM 724 N N . ALA A 1 95 ? -10.622 -1.491 2.182 1.00 93.44 95 ALA A N 1
ATOM 725 C CA . ALA A 1 95 ? -11.607 -0.462 1.860 1.00 93.44 95 ALA A CA 1
ATOM 726 C C . ALA A 1 95 ? -10.969 0.925 1.672 1.00 93.44 95 ALA A C 1
ATOM 728 O O . ALA A 1 95 ? -11.333 1.627 0.733 1.00 93.44 95 ALA A O 1
ATOM 729 N N . TYR A 1 96 ? -10.015 1.300 2.534 1.00 94.75 96 TYR A N 1
ATOM 730 C CA . TYR A 1 96 ? -9.276 2.560 2.410 1.00 94.75 96 TYR A CA 1
ATOM 731 C C . TYR A 1 96 ? -8.456 2.604 1.113 1.00 94.75 96 TYR A C 1
ATOM 733 O O . TYR A 1 96 ? -8.549 3.564 0.351 1.00 94.75 96 TYR A O 1
ATOM 741 N N . HIS A 1 97 ? -7.710 1.535 0.828 1.00 94.44 97 HIS A N 1
ATOM 742 C CA . HIS A 1 97 ? -6.920 1.403 -0.391 1.00 94.44 97 HIS A CA 1
ATOM 743 C C . HIS A 1 97 ? -7.798 1.554 -1.645 1.00 94.44 97 HIS A C 1
ATOM 745 O O . HIS A 1 97 ? -7.529 2.419 -2.471 1.00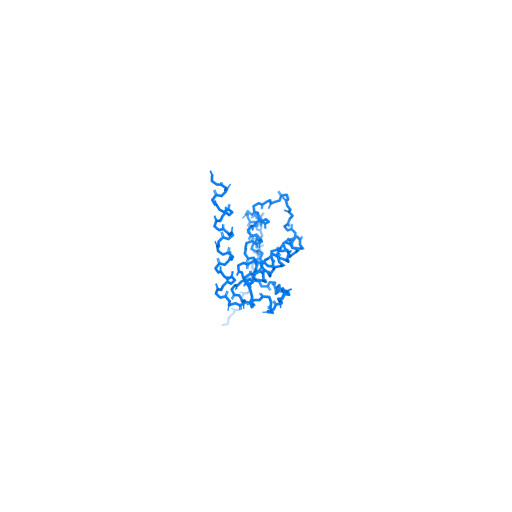 94.44 97 HIS A O 1
ATOM 751 N N . ASN A 1 98 ? -8.920 0.829 -1.723 1.00 91.69 98 ASN A N 1
ATOM 752 C CA . ASN A 1 98 ? -9.841 0.910 -2.861 1.00 91.69 98 ASN A CA 1
ATOM 753 C C . ASN A 1 98 ? -10.446 2.311 -3.063 1.00 91.69 98 ASN A C 1
ATOM 755 O O . ASN A 1 98 ? -10.761 2.677 -4.197 1.00 91.69 98 ASN A O 1
ATOM 759 N N . SER A 1 99 ? -10.643 3.092 -1.990 1.00 90.44 99 SER A N 1
ATOM 760 C CA . SER A 1 99 ? -11.115 4.477 -2.125 1.00 90.44 99 SER A CA 1
ATOM 761 C C . SER A 1 99 ? -10.050 5.413 -2.695 1.00 90.44 99 SER A C 1
ATOM 763 O O . SER A 1 99 ? -10.366 6.204 -3.579 1.00 90.44 99 SER A O 1
ATOM 765 N N . GLU A 1 100 ? -8.795 5.286 -2.257 1.00 86.88 100 GLU A N 1
ATOM 766 C CA . GLU A 1 100 ? -7.686 6.100 -2.777 1.00 86.88 100 GLU A CA 1
ATOM 767 C C . GLU A 1 100 ? -7.407 5.772 -4.254 1.00 86.88 100 GLU A C 1
ATOM 769 O O . GLU A 1 100 ? -7.243 6.670 -5.081 1.00 86.88 100 GLU A O 1
ATOM 774 N N . ASP A 1 101 ? -7.431 4.487 -4.612 1.00 76.19 101 ASP A N 1
ATOM 775 C CA . ASP A 1 101 ? -7.215 4.026 -5.986 1.00 76.19 101 ASP A CA 1
ATOM 776 C C . ASP A 1 101 ? -8.340 4.474 -6.936 1.00 76.19 101 ASP A C 1
ATOM 778 O O . ASP A 1 101 ? -8.104 4.880 -8.081 1.00 76.19 101 ASP A O 1
ATOM 782 N N . GLY A 1 102 ? -9.583 4.468 -6.442 1.00 65.31 102 GLY A N 1
ATOM 783 C CA . GLY A 1 102 ? -10.743 5.008 -7.150 1.00 65.31 102 GLY A CA 1
ATOM 784 C C . GLY A 1 102 ? -10.611 6.504 -7.455 1.00 65.31 102 GLY A C 1
ATOM 785 O O . GLY A 1 102 ? -10.860 6.921 -8.591 1.00 65.31 102 GLY A O 1
ATOM 786 N N . ASP A 1 103 ? -10.155 7.298 -6.485 1.00 60.88 103 ASP A N 1
ATOM 787 C CA . ASP A 1 103 ? -9.942 8.742 -6.647 1.00 60.88 103 ASP A CA 1
ATOM 788 C C . ASP A 1 103 ? -8.820 9.055 -7.655 1.00 60.88 103 ASP A C 1
ATOM 790 O O . ASP A 1 103 ? -8.944 9.976 -8.477 1.00 60.88 103 ASP A O 1
ATOM 794 N N . ILE A 1 104 ? -7.749 8.253 -7.675 1.00 59.22 104 ILE A N 1
ATOM 795 C CA . ILE A 1 104 ? -6.657 8.388 -8.653 1.00 59.22 104 ILE A CA 1
ATOM 796 C C . ILE A 1 104 ? -7.149 8.086 -10.077 1.00 59.22 104 ILE A C 1
ATOM 798 O O . ILE A 1 104 ? -6.781 8.795 -11.019 1.00 59.22 104 ILE A O 1
ATOM 802 N N . ARG A 1 105 ? -7.999 7.066 -10.258 1.00 58.12 105 ARG A N 1
ATOM 803 C CA . ARG A 1 105 ? -8.544 6.685 -11.575 1.00 58.12 105 ARG A CA 1
ATOM 804 C C . ARG A 1 105 ? -9.523 7.715 -12.138 1.00 58.12 105 ARG A C 1
ATOM 806 O O . ARG A 1 105 ? -9.504 7.958 -13.343 1.00 58.12 105 ARG A O 1
ATOM 813 N N . LEU A 1 106 ? -10.342 8.336 -11.290 1.00 56.62 106 LEU A N 1
ATOM 814 C CA . LEU A 1 106 ? -11.267 9.399 -11.701 1.00 56.62 106 LEU A CA 1
ATOM 815 C C . LEU A 1 106 ? -10.542 10.704 -12.052 1.00 56.62 106 LEU A C 1
ATOM 817 O O . LEU A 1 106 ? -10.954 11.396 -12.975 1.00 56.62 106 LEU A O 1
ATOM 821 N N . SER A 1 107 ? -9.429 11.009 -11.383 1.00 54.81 107 SER A N 1
ATOM 822 C CA . SER A 1 107 ? -8.626 12.215 -11.649 1.00 54.81 107 SER A CA 1
ATOM 823 C C . SER A 1 107 ? -7.809 12.158 -12.954 1.00 54.81 107 SER A C 1
ATOM 825 O O . SER A 1 107 ? -7.183 13.149 -13.327 1.00 54.81 107 SER A O 1
ATOM 827 N N . ARG A 1 108 ? -7.760 10.999 -13.630 1.00 49.47 108 ARG A N 1
ATOM 828 C CA . ARG A 1 108 ? -7.019 10.773 -14.888 1.00 49.47 108 ARG A CA 1
ATOM 829 C C . ARG A 1 108 ? -7.906 10.742 -16.145 1.00 49.47 108 ARG A C 1
ATOM 831 O O . ARG A 1 108 ? -7.356 10.560 -17.233 1.00 49.47 108 ARG A O 1
ATOM 838 N N . GLN A 1 109 ? -9.228 10.875 -16.004 1.00 47.56 109 GLN A N 1
ATOM 839 C CA . GLN A 1 109 ? -10.188 11.004 -17.116 1.00 47.56 109 GLN A CA 1
ATOM 840 C C . GLN A 1 109 ? -10.432 12.474 -17.457 1.00 47.56 109 GLN A C 1
ATOM 842 O O . GLN A 1 109 ? -10.619 12.757 -18.661 1.00 47.56 109 GLN A O 1
#

Solvent-accessible surface area (backbone atoms only — not comparable to full-atom values): 6921 Å² total; per-residue (Å²): 143,84,88,80,88,80,90,79,82,89,79,87,76,78,89,74,85,81,72,81,73,74,67,71,66,95,74,69,85,76,86,77,87,78,71,71,75,30,68,78,41,76,68,30,31,55,52,48,50,52,55,43,51,53,50,22,44,53,51,31,49,71,77,67,38,43,81,87,46,48,71,60,31,48,51,46,27,50,55,47,39,52,52,53,46,58,75,67,67,41,72,71,48,47,53,52,51,55,51,55,54,49,54,56,58,62,76,74,112

Foldseek 3Di:
DDDDDDDDDDDDDDDDPDDPPPPVDPDPPQDQDADCVLLPDPNSLVVRLVSQLVSQLVVCVVVPNDCVVVVVSVVSSLVSSVVVQVVVPRPSSVVVNVVVVVVVVVVVD

Organism: NCBI:txid1566827

Radius of gyration: 22.72 Å; Cα contacts (8 Å, |Δi|>4): 56; chains: 1; bounding box: 36×68×54 Å

Mean predicted aligned error: 13.28 Å

InterPro domains:
  IPR030972 UrcA family protein [TIGR04433] (7-91)

Sequence (109 aa):
MKKSNLVAAIAAASVLPLAALSTANAGDDYHMKVDRKLLQSSTGIAELHRDLDKQAREICESVGYNMREVSRFHSCKEDVLDIAVEEIDHSRLTAYHNSEDGDIRLSRQ

pLDDT: mean 74.5, std 20.89, range [34.25, 96.0]